Protein AF-A0A951UGU9-F1 (afdb_monomer_lite)

pLDDT: mean 91.95, std 6.91, range [58.06, 98.38]

InterPro domains:
  IPR036397 Ribonuclease H superfamily [G3DSA:3.30.420.10] (2-70)
  IPR038717 Tc1-like transposase, DDE domain [PF13358] (3-42)

Structure (mmCIF, N/CA/C/O backbone):
data_AF-A0A951UGU9-F1
#
_entry.id   AF-A0A951UGU9-F1
#
loop_
_atom_site.group_PDB
_atom_site.id
_atom_site.type_symbol
_atom_site.label_atom_id
_atom_site.label_alt_id
_atom_site.label_comp_id
_atom_site.label_asym_id
_atom_site.label_entity_id
_atom_site.label_seq_id
_atom_site.pdbx_PDB_ins_code
_atom_site.Cartn_x
_atom_site.Cartn_y
_atom_site.Cartn_z
_atom_site.occupancy
_atom_site.B_iso_or_equiv
_atom_site.auth_seq_id
_atom_site.auth_comp_id
_atom_site.auth_asym_id
_atom_site.auth_atom_id
_atom_site.pdbx_PDB_model_num
ATOM 1 N N . MET A 1 1 ? -23.585 -3.107 2.916 1.00 74.56 1 MET A N 1
ATOM 2 C CA . MET A 1 1 ? -22.129 -3.363 2.967 1.00 74.56 1 MET A CA 1
ATOM 3 C C . MET A 1 1 ? -21.940 -4.806 3.407 1.00 74.56 1 MET A C 1
ATOM 5 O O . MET A 1 1 ? -22.786 -5.258 4.165 1.00 74.56 1 MET A O 1
ATOM 9 N N . PRO A 1 2 ? -20.931 -5.531 2.908 1.00 89.06 2 PRO A N 1
ATOM 10 C CA . PRO A 1 2 ? -20.622 -6.881 3.378 1.00 89.06 2 PRO A CA 1
ATOM 11 C C . PRO A 1 2 ? -20.231 -6.887 4.863 1.00 89.06 2 PRO A C 1
ATOM 13 O O . PRO A 1 2 ? -19.519 -5.982 5.297 1.00 89.06 2 PRO A O 1
ATOM 16 N N . ASP A 1 3 ? -20.629 -7.918 5.611 1.00 87.38 3 ASP A N 1
ATOM 17 C CA . ASP A 1 3 ? -20.360 -8.030 7.059 1.00 87.38 3 ASP A CA 1
ATOM 18 C C . ASP A 1 3 ? -18.862 -8.165 7.394 1.00 87.38 3 ASP A C 1
ATOM 20 O O . ASP A 1 3 ? -18.441 -7.959 8.528 1.00 87.38 3 ASP A O 1
ATOM 24 N N . ASN A 1 4 ? -18.029 -8.479 6.398 1.00 88.25 4 ASN A N 1
ATOM 25 C CA . ASN A 1 4 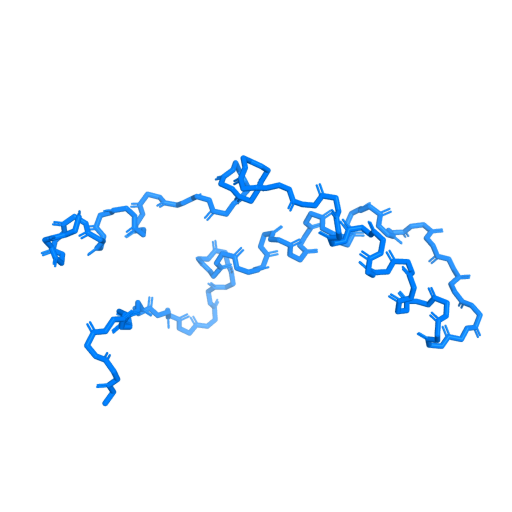? -16.579 -8.627 6.522 1.00 88.25 4 ASN A CA 1
ATOM 26 C C . ASN A 1 4 ? -15.788 -7.352 6.165 1.00 88.25 4 ASN A C 1
ATOM 28 O O . ASN A 1 4 ? -14.582 -7.433 5.923 1.00 88.25 4 ASN A O 1
ATOM 32 N N . ILE A 1 5 ? -16.445 -6.189 6.083 1.00 89.19 5 ILE A N 1
ATOM 33 C CA . ILE A 1 5 ? -15.799 -4.898 5.809 1.00 89.19 5 ILE A CA 1
ATOM 34 C C . ILE A 1 5 ? -16.038 -3.940 6.974 1.00 89.19 5 ILE A C 1
ATOM 36 O O . ILE A 1 5 ? -17.172 -3.590 7.286 1.00 89.19 5 ILE A O 1
ATOM 40 N N . ILE A 1 6 ? -14.946 -3.451 7.563 1.00 86.75 6 ILE A N 1
ATOM 41 C CA . ILE A 1 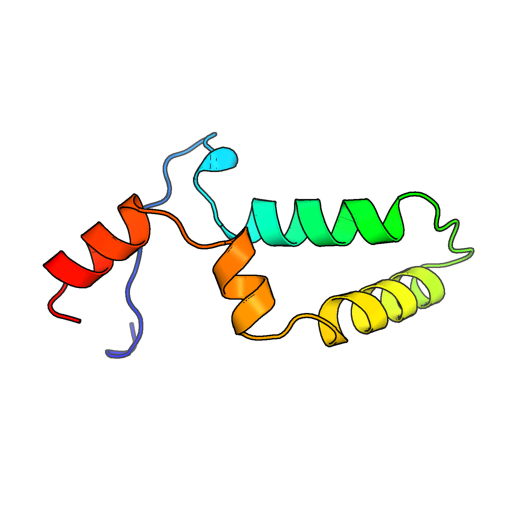6 ? -14.966 -2.422 8.606 1.00 86.75 6 ILE A CA 1
ATOM 42 C C . ILE A 1 6 ? -14.596 -1.084 7.972 1.00 86.75 6 ILE A C 1
ATOM 44 O O . ILE A 1 6 ? -13.579 -0.968 7.283 1.00 86.75 6 ILE A O 1
ATOM 48 N N . LEU A 1 7 ? -15.408 -0.060 8.223 1.00 88.19 7 LEU A N 1
ATOM 49 C CA . LEU A 1 7 ? -15.101 1.306 7.816 1.00 88.19 7 LEU A CA 1
ATOM 50 C C . LEU A 1 7 ? -14.314 2.004 8.925 1.00 88.19 7 LEU A C 1
ATOM 52 O O . LEU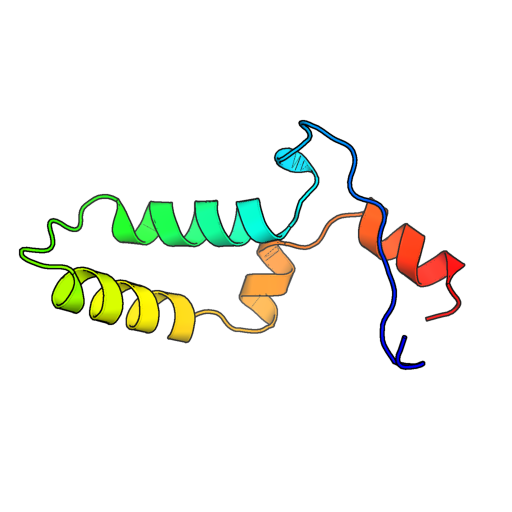 A 1 7 ? -14.778 2.108 10.057 1.00 88.19 7 LEU A O 1
ATOM 56 N N . LEU A 1 8 ? -13.130 2.508 8.583 1.00 87.44 8 LEU A N 1
ATOM 57 C CA . LEU A 1 8 ? -12.327 3.351 9.463 1.00 87.44 8 LEU A CA 1
ATOM 58 C C . LEU A 1 8 ? -12.488 4.808 9.039 1.00 87.44 8 LEU A C 1
ATOM 60 O O . LEU A 1 8 ? -12.316 5.140 7.865 1.00 87.44 8 LEU A O 1
ATOM 64 N N . PHE A 1 9 ? -12.799 5.681 9.996 1.00 87.62 9 PHE A N 1
ATOM 65 C CA . PHE A 1 9 ? -12.890 7.112 9.732 1.00 87.62 9 PHE A CA 1
ATOM 66 C C . PHE A 1 9 ? -11.528 7.666 9.296 1.00 87.62 9 PHE A C 1
ATOM 68 O O . PHE A 1 9 ? -10.507 7.430 9.945 1.00 87.62 9 PHE A O 1
ATOM 75 N N . GLN A 1 10 ? -11.524 8.425 8.200 1.00 88.25 10 GLN A N 1
ATOM 76 C CA . GLN A 1 10 ? -10.358 9.159 7.723 1.00 88.25 10 GLN A CA 1
ATOM 77 C C . GLN A 1 10 ? -10.669 10.658 7.755 1.00 88.25 10 GLN A C 1
ATOM 79 O O . GLN A 1 10 ? -11.556 11.105 7.025 1.00 88.25 10 GLN A O 1
ATOM 84 N N . PRO A 1 11 ? -9.973 11.445 8.590 1.00 90.62 11 PRO A N 1
ATOM 85 C CA . PRO A 1 11 ? -10.219 12.876 8.657 1.00 90.62 11 PRO A CA 1
ATOM 86 C C . PRO A 1 11 ? -9.757 13.584 7.372 1.00 90.62 11 PRO A C 1
ATOM 88 O O . PRO A 1 11 ? -8.758 13.186 6.760 1.00 90.62 11 PRO A O 1
ATOM 91 N N . PRO A 1 12 ? -10.450 14.664 6.967 1.00 93.81 12 PRO A N 1
ATOM 92 C CA . PRO A 1 12 ? -10.063 15.447 5.801 1.00 93.81 12 PRO A CA 1
ATOM 93 C C . PRO A 1 12 ? -8.669 16.066 5.988 1.00 93.81 12 PRO A C 1
ATOM 95 O O . PRO A 1 12 ? -8.232 16.342 7.107 1.00 93.81 12 PRO A O 1
ATOM 98 N N . HIS A 1 13 ? -7.960 16.270 4.874 1.00 90.62 13 HIS A N 1
ATOM 99 C CA . HIS A 1 13 ? -6.639 16.920 4.819 1.00 90.62 13 HIS A CA 1
ATOM 100 C C . HIS A 1 13 ? -5.569 16.328 5.757 1.00 90.62 13 HIS A C 1
ATOM 102 O O . HIS A 1 13 ? -4.623 17.018 6.128 1.00 90.62 13 HIS A O 1
ATOM 108 N N . SER A 1 14 ? -5.692 15.048 6.122 1.00 92.25 14 SER A N 1
ATOM 109 C CA . SER A 1 14 ? -4.803 14.386 7.085 1.00 92.25 14 SER A CA 1
ATOM 110 C C . SER A 1 14 ? -4.067 13.181 6.477 1.00 92.25 14 SER A C 1
ATOM 112 O O . SER A 1 14 ? -4.253 12.046 6.928 1.00 92.25 14 SER A O 1
ATOM 114 N N . PRO A 1 15 ? -3.222 13.384 5.446 1.00 90.56 15 PRO A N 1
ATOM 115 C CA . PRO A 1 15 ? -2.529 12.293 4.754 1.00 90.56 15 PRO A CA 1
ATOM 116 C C . PRO A 1 15 ? -1.636 11.458 5.683 1.00 90.56 15 PRO A C 1
ATOM 118 O O . PRO A 1 15 ? -1.508 10.257 5.487 1.00 90.56 15 PRO A O 1
ATOM 121 N N . GLN A 1 16 ? -1.083 12.055 6.742 1.00 88.19 16 GLN A N 1
ATOM 122 C CA . GLN A 1 16 ? -0.266 11.384 7.759 1.00 88.19 16 GLN A CA 1
ATOM 123 C C . GLN A 1 16 ? -1.003 10.270 8.516 1.00 88.19 16 GLN A C 1
ATOM 125 O O . GLN A 1 16 ? -0.365 9.382 9.095 1.00 88.19 16 GLN A O 1
ATOM 130 N N . LEU A 1 17 ? -2.337 10.339 8.539 1.00 88.94 17 LEU A N 1
ATOM 131 C CA . LEU A 1 17 ? -3.181 9.327 9.153 1.00 88.94 17 LEU A CA 1
ATOM 132 C C . LEU A 1 17 ? -3.526 8.221 8.154 1.00 88.94 17 LEU A C 1
ATOM 134 O O . LEU A 1 17 ? -3.615 7.077 8.567 1.00 88.94 17 LEU A O 1
ATOM 138 N N . ASN A 1 18 ? -3.627 8.502 6.853 1.00 91.50 18 ASN A N 1
ATOM 139 C CA . ASN A 1 18 ? -4.003 7.501 5.857 1.00 91.50 18 ASN A CA 1
ATOM 140 C C . ASN A 1 18 ? -2.850 6.506 5.562 1.00 91.50 18 ASN A C 1
ATOM 142 O O . ASN A 1 18 ? -1.865 6.885 4.928 1.00 91.50 18 ASN A O 1
ATOM 146 N N . PRO A 1 19 ? -2.946 5.212 5.937 1.00 92.19 19 PRO A N 1
ATOM 147 C CA . PRO A 1 19 ? -1.815 4.277 5.852 1.00 92.19 19 PRO A CA 1
ATOM 148 C C . PRO A 1 19 ? -1.284 4.035 4.439 1.00 92.19 19 PRO A C 1
ATOM 150 O O . PRO A 1 19 ? -0.102 3.722 4.271 1.00 92.19 19 PRO A O 1
ATOM 153 N N . ILE A 1 20 ? -2.136 4.185 3.419 1.00 93.44 20 ILE A N 1
ATOM 154 C CA . ILE A 1 20 ? -1.725 4.027 2.019 1.00 93.44 20 ILE A CA 1
ATOM 155 C C . ILE A 1 20 ? -0.664 5.060 1.622 1.00 93.44 20 ILE A C 1
ATOM 157 O O . ILE A 1 20 ? 0.218 4.747 0.824 1.00 93.44 20 ILE A O 1
ATOM 161 N N . GLU A 1 21 ? -0.667 6.249 2.232 1.00 94.94 21 GLU A N 1
ATOM 162 C CA . GLU A 1 21 ? 0.329 7.287 1.957 1.00 94.94 21 GLU A CA 1
ATOM 163 C C . GLU A 1 21 ? 1.736 6.853 2.379 1.00 94.94 21 GLU A C 1
ATOM 165 O O . GLU A 1 21 ? 2.718 7.191 1.717 1.00 94.94 21 GLU A O 1
ATOM 170 N N . GLN A 1 22 ? 1.862 6.014 3.409 1.00 94.19 22 GLN A N 1
ATOM 171 C CA . GLN A 1 22 ? 3.159 5.479 3.831 1.00 94.19 22 GLN A CA 1
ATOM 172 C C . GLN A 1 22 ? 3.663 4.401 2.887 1.00 94.19 22 GLN A C 1
ATOM 174 O O . GLN A 1 22 ? 4.858 4.352 2.590 1.00 94.19 22 GLN A O 1
ATOM 179 N N . VAL A 1 23 ? 2.757 3.561 2.386 1.00 95.88 23 VAL A N 1
ATOM 180 C CA . VAL A 1 23 ? 3.083 2.585 1.343 1.00 95.88 23 VAL A CA 1
ATOM 181 C C . VAL A 1 23 ? 3.543 3.321 0.083 1.00 95.88 23 VAL A C 1
ATOM 183 O O . VAL A 1 23 ? 4.566 2.962 -0.511 1.00 95.88 23 VAL A O 1
ATOM 186 N N . TRP A 1 24 ? 2.871 4.417 -0.278 1.00 95.62 24 TRP A N 1
ATOM 187 C CA . TRP A 1 24 ? 3.284 5.267 -1.389 1.00 95.62 24 TRP A CA 1
ATOM 188 C C . TRP A 1 24 ? 4.614 5.962 -1.151 1.00 95.62 24 TRP A C 1
ATOM 190 O O . TRP A 1 24 ? 5.452 5.985 -2.051 1.00 95.62 24 TRP A O 1
ATOM 200 N N . GLN A 1 25 ? 4.849 6.513 0.035 1.00 95.69 25 GLN A N 1
ATOM 201 C CA . GLN A 1 25 ? 6.123 7.128 0.393 1.00 95.69 25 GLN A CA 1
ATOM 202 C C . GLN A 1 25 ? 7.273 6.115 0.291 1.00 95.69 25 GLN A C 1
ATOM 204 O O . GLN A 1 25 ? 8.307 6.414 -0.311 1.00 95.69 25 GLN A O 1
ATOM 209 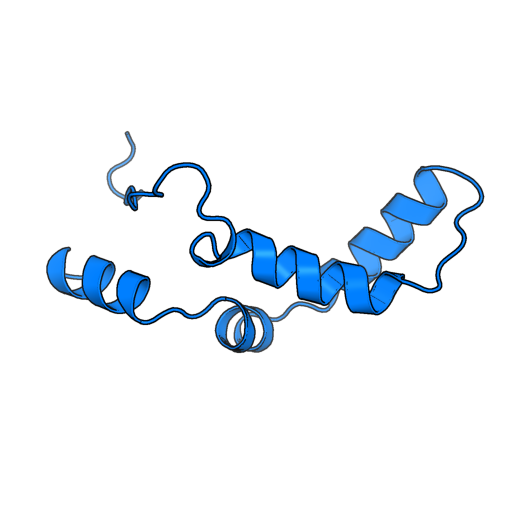N N . TYR A 1 26 ? 7.078 4.907 0.824 1.00 96.12 26 TYR A N 1
ATOM 210 C CA . TYR A 1 26 ? 8.044 3.812 0.758 1.00 96.12 26 TYR A CA 1
ATOM 211 C C . TYR A 1 26 ? 8.367 3.421 -0.690 1.00 96.12 26 TYR A C 1
ATOM 213 O O . TYR A 1 26 ? 9.538 3.325 -1.064 1.00 96.12 26 TYR A O 1
ATOM 221 N N . THR A 1 27 ? 7.333 3.265 -1.518 1.00 96.56 27 THR A N 1
ATOM 222 C CA . THR A 1 27 ? 7.459 2.884 -2.932 1.00 96.56 27 THR A CA 1
ATOM 223 C C . THR A 1 27 ? 8.126 3.991 -3.752 1.00 96.56 27 THR A C 1
ATOM 225 O O . THR A 1 27 ? 9.114 3.745 -4.443 1.00 96.56 27 THR A O 1
ATOM 228 N N . LYS A 1 28 ? 7.677 5.245 -3.609 1.00 95.62 28 LYS A N 1
ATOM 229 C CA . LYS A 1 28 ? 8.268 6.408 -4.292 1.00 95.62 28 LYS A CA 1
ATOM 230 C C . LYS A 1 28 ? 9.742 6.587 -3.940 1.00 95.62 28 LYS A C 1
ATOM 232 O O . LYS A 1 28 ? 10.538 6.888 -4.822 1.00 95.62 28 LYS A O 1
ATOM 237 N N . ARG A 1 29 ? 10.144 6.345 -2.685 1.00 96.94 29 ARG A N 1
ATOM 238 C CA . ARG A 1 29 ? 11.558 6.439 -2.278 1.00 96.94 29 ARG A CA 1
ATOM 239 C C . ARG A 1 29 ? 12.453 5.446 -3.025 1.00 96.94 29 ARG A C 1
ATOM 241 O O . ARG A 1 29 ? 13.609 5.768 -3.279 1.00 96.94 29 ARG A O 1
ATOM 248 N N . ARG A 1 30 ? 11.929 4.272 -3.381 1.00 96.00 30 ARG A N 1
ATOM 249 C CA . ARG A 1 30 ? 12.648 3.223 -4.127 1.00 96.00 30 ARG A CA 1
ATOM 250 C C . ARG A 1 30 ? 12.709 3.501 -5.626 1.00 96.00 30 ARG A C 1
ATOM 252 O O . ARG A 1 30 ? 13.698 3.171 -6.264 1.00 96.00 30 ARG A O 1
ATOM 259 N N . LEU A 1 31 ? 11.690 4.170 -6.157 1.00 96.62 31 LEU A N 1
ATOM 260 C CA . LEU A 1 31 ? 11.600 4.542 -7.570 1.00 96.62 31 LEU A CA 1
ATOM 261 C C . LEU A 1 31 ? 12.167 5.937 -7.879 1.00 96.62 31 LEU A C 1
ATOM 263 O O . LEU A 1 31 ? 12.209 6.328 -9.038 1.00 96.62 31 LEU A O 1
ATOM 267 N N . ARG A 1 32 ? 12.618 6.699 -6.872 1.00 96.44 32 ARG A N 1
ATOM 268 C CA . ARG A 1 32 ? 12.949 8.136 -6.990 1.00 96.44 32 ARG A CA 1
ATOM 269 C C . ARG A 1 32 ? 14.005 8.504 -8.037 1.00 96.44 32 ARG A C 1
ATOM 271 O O . ARG A 1 32 ? 14.099 9.669 -8.398 1.00 96.44 32 ARG A O 1
ATOM 278 N N . TRP A 1 33 ? 14.827 7.544 -8.449 1.00 96.44 33 TRP A N 1
ATOM 279 C CA . TRP A 1 33 ? 15.901 7.739 -9.425 1.00 96.44 33 TRP A CA 1
ATOM 280 C C . TRP A 1 33 ? 15.623 7.054 -10.765 1.00 96.44 33 TRP A C 1
ATOM 282 O O . TRP A 1 33 ? 16.471 7.068 -11.652 1.00 96.44 33 TRP A O 1
ATOM 292 N N . LEU A 1 34 ? 14.449 6.440 -10.914 1.00 96.06 34 LEU A N 1
ATOM 293 C CA . LEU A 1 34 ? 14.028 5.840 -12.167 1.00 96.06 34 LEU A CA 1
ATOM 294 C C . LEU A 1 34 ? 13.618 6.942 -13.150 1.00 96.06 34 LEU A C 1
ATOM 296 O O . LEU A 1 34 ? 12.813 7.808 -12.810 1.00 96.06 34 LEU A O 1
ATOM 300 N N . LEU A 1 35 ? 14.120 6.860 -14.381 1.00 96.75 35 LEU A N 1
ATOM 301 C CA . LEU A 1 35 ? 13.699 7.707 -15.495 1.00 96.75 35 LEU A CA 1
ATOM 302 C C . LEU A 1 35 ? 13.068 6.827 -16.592 1.00 96.75 35 LEU A C 1
ATOM 304 O O . LEU A 1 35 ? 13.760 6.436 -17.535 1.00 96.75 35 LEU A O 1
ATOM 308 N N . PRO A 1 36 ? 11.790 6.433 -16.443 1.00 96.38 36 PRO A N 1
ATOM 309 C CA . PRO A 1 36 ? 11.111 5.582 -17.416 1.00 96.38 36 PRO A CA 1
ATOM 310 C C . PRO A 1 36 ? 10.893 6.343 -18.730 1.00 96.38 36 PRO A C 1
ATOM 312 O O . PRO A 1 36 ? 10.596 7.539 -18.713 1.00 96.38 36 PRO A O 1
ATOM 315 N N . LYS A 1 37 ? 11.026 5.664 -19.876 1.00 97.50 37 LYS A N 1
ATOM 316 C CA . LYS A 1 37 ? 10.878 6.304 -21.198 1.00 97.50 37 LYS A CA 1
ATOM 317 C C . LYS A 1 37 ? 9.418 6.398 -21.632 1.00 97.50 37 LYS A C 1
ATOM 319 O O . LYS A 1 37 ? 9.071 7.229 -22.465 1.00 97.50 37 LYS A O 1
ATOM 324 N N . ASN A 1 38 ? 8.575 5.530 -21.086 1.00 98.12 38 ASN A N 1
ATOM 325 C CA . ASN A 1 38 ? 7.147 5.462 -21.356 1.00 98.12 38 ASN A CA 1
ATOM 326 C C . ASN A 1 38 ? 6.390 4.963 -20.107 1.00 98.12 38 ASN A C 1
ATOM 328 O O . ASN A 1 38 ? 6.981 4.652 -19.069 1.00 98.12 38 ASN A O 1
ATOM 332 N N . LEU A 1 39 ? 5.060 4.899 -20.199 1.00 98.19 39 LEU A N 1
ATOM 333 C CA . LEU A 1 39 ? 4.215 4.447 -19.090 1.00 98.19 39 LEU A CA 1
ATOM 334 C C . LEU A 1 39 ? 4.353 2.951 -18.788 1.00 98.19 39 LEU A C 1
ATOM 336 O O . LEU A 1 39 ? 4.130 2.550 -17.645 1.00 98.19 39 LEU A O 1
ATOM 340 N N . ASP A 1 40 ? 4.718 2.133 -19.772 1.00 98.38 40 ASP A N 1
ATOM 341 C CA . ASP A 1 40 ? 4.882 0.692 -19.583 1.00 98.38 40 ASP A CA 1
ATOM 342 C C . ASP A 1 40 ? 6.132 0.391 -18.751 1.00 98.38 40 ASP A C 1
ATOM 344 O O . ASP A 1 40 ? 6.053 -0.400 -17.811 1.00 98.38 40 ASP A O 1
ATOM 348 N N . ASP A 1 41 ? 7.233 1.109 -18.991 1.00 98.00 41 ASP A N 1
ATOM 349 C CA . ASP A 1 41 ? 8.452 1.056 -18.176 1.00 98.00 41 ASP A CA 1
ATOM 350 C C . ASP A 1 41 ? 8.153 1.421 -16.713 1.00 98.00 41 ASP A C 1
ATOM 352 O O . ASP A 1 41 ? 8.572 0.728 -15.781 1.00 98.00 41 ASP A O 1
ATOM 356 N N . LEU A 1 42 ? 7.389 2.502 -16.501 1.00 97.19 42 LEU A N 1
ATOM 357 C CA . LEU A 1 42 ? 6.980 2.930 -15.163 1.00 97.19 42 LEU A CA 1
ATOM 358 C C . LEU A 1 42 ? 6.106 1.867 -14.490 1.00 97.19 42 LEU A C 1
ATOM 360 O O . LEU A 1 42 ? 6.318 1.548 -13.319 1.00 97.19 42 LEU A O 1
ATOM 364 N N . ARG A 1 43 ? 5.133 1.308 -15.217 1.00 98.19 43 ARG A N 1
ATOM 365 C CA . ARG A 1 43 ? 4.222 0.284 -14.696 1.00 98.19 43 ARG A CA 1
ATOM 366 C C . ARG A 1 43 ? 4.978 -0.989 -14.323 1.00 98.19 43 ARG A C 1
ATOM 368 O O . ARG A 1 43 ? 4.741 -1.532 -13.246 1.00 98.19 43 ARG A O 1
ATOM 375 N N . ALA A 1 44 ? 5.911 -1.428 -15.165 1.00 98.12 44 ALA A N 1
ATOM 376 C CA . ALA A 1 44 ? 6.749 -2.592 -14.905 1.00 98.12 44 ALA A CA 1
ATOM 377 C C . ALA A 1 44 ? 7.603 -2.399 -13.642 1.00 98.12 44 ALA A C 1
ATOM 379 O O . ALA A 1 44 ? 7.605 -3.260 -12.761 1.00 98.12 44 ALA A O 1
ATOM 380 N N . ALA A 1 45 ? 8.266 -1.246 -13.505 1.00 97.88 45 ALA A N 1
ATOM 381 C CA . ALA A 1 45 ? 9.055 -0.934 -12.316 1.00 97.88 45 ALA A CA 1
ATOM 382 C C . ALA A 1 45 ? 8.189 -0.833 -11.050 1.00 97.88 45 ALA A C 1
ATOM 384 O O . ALA A 1 45 ? 8.573 -1.329 -9.989 1.00 97.88 45 ALA A O 1
ATOM 385 N N . LEU A 1 46 ? 6.999 -0.239 -11.163 1.00 97.38 46 LEU A N 1
ATOM 386 C CA . LEU A 1 46 ? 6.053 -0.146 -10.060 1.00 97.38 46 LEU A CA 1
ATOM 387 C C . LEU A 1 46 ? 5.581 -1.532 -9.605 1.00 97.38 46 LEU A C 1
ATOM 389 O O . LEU A 1 46 ? 5.609 -1.813 -8.408 1.00 97.38 46 LEU A O 1
ATOM 393 N N . TYR A 1 47 ? 5.192 -2.411 -10.533 1.00 97.94 47 TYR A N 1
ATOM 394 C CA . TYR A 1 47 ? 4.803 -3.782 -10.199 1.00 97.94 47 TYR A CA 1
ATOM 395 C C . TYR A 1 47 ? 5.950 -4.574 -9.581 1.00 97.94 47 TYR A C 1
ATOM 397 O O . TYR A 1 47 ? 5.728 -5.295 -8.610 1.00 97.94 47 TYR A O 1
ATOM 405 N N . ALA A 1 48 ? 7.174 -4.403 -10.082 1.00 97.69 48 ALA A N 1
ATOM 406 C CA . ALA A 1 48 ? 8.346 -5.045 -9.505 1.00 97.69 48 ALA A CA 1
ATOM 407 C C . ALA A 1 48 ? 8.607 -4.591 -8.057 1.00 97.69 48 ALA A C 1
ATOM 409 O O . ALA A 1 48 ? 8.936 -5.423 -7.215 1.00 97.69 48 ALA A O 1
ATOM 410 N N . GLU A 1 49 ? 8.451 -3.302 -7.734 1.00 96.88 49 GLU A N 1
ATOM 411 C CA . GLU A 1 49 ? 8.620 -2.819 -6.355 1.00 96.88 49 GLU A CA 1
ATOM 412 C C . GLU A 1 49 ? 7.452 -3.204 -5.440 1.00 96.88 49 GLU A C 1
ATOM 414 O O . GLU A 1 49 ? 7.690 -3.642 -4.314 1.00 96.88 49 GLU A O 1
ATOM 419 N N . ILE A 1 50 ? 6.204 -3.102 -5.909 1.00 96.12 50 ILE A N 1
ATOM 420 C CA . ILE A 1 50 ? 5.027 -3.521 -5.132 1.00 96.12 50 ILE A CA 1
ATOM 421 C C . ILE A 1 50 ? 5.072 -5.030 -4.861 1.00 96.12 50 ILE A C 1
ATOM 423 O O . ILE A 1 50 ? 4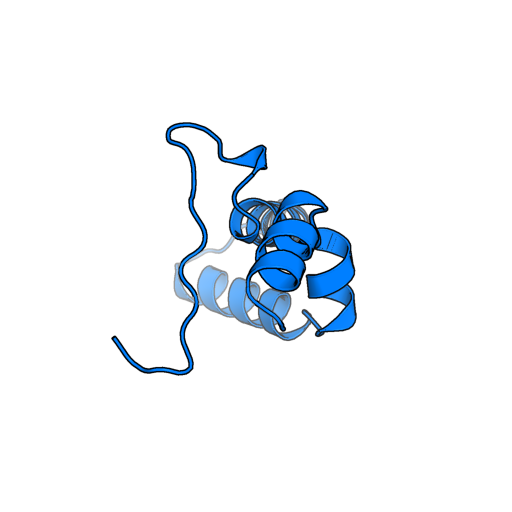.782 -5.456 -3.746 1.00 96.12 50 ILE A O 1
ATOM 427 N N . GLY A 1 51 ? 5.506 -5.838 -5.831 1.00 97.25 51 GLY A N 1
ATOM 428 C CA . GLY A 1 51 ? 5.641 -7.290 -5.685 1.00 97.25 51 GLY A CA 1
ATOM 429 C C . GLY A 1 51 ? 6.640 -7.726 -4.605 1.00 97.25 51 GLY A C 1
ATOM 430 O O . GLY A 1 51 ? 6.578 -8.859 -4.137 1.00 97.25 51 GLY A O 1
ATOM 431 N N . LYS A 1 52 ? 7.530 -6.829 -4.157 1.00 96.94 52 LYS A N 1
ATOM 432 C CA . LYS A 1 52 ? 8.468 -7.076 -3.046 1.00 96.94 52 LYS A CA 1
ATOM 433 C C . LYS A 1 52 ? 7.851 -6.799 -1.669 1.00 96.94 52 LYS A C 1
ATOM 435 O O . LYS A 1 52 ? 8.481 -7.102 -0.655 1.00 96.94 52 LYS A O 1
ATOM 440 N N . LEU A 1 53 ? 6.661 -6.198 -1.598 1.00 96.62 53 LEU A N 1
ATOM 441 C CA . LEU A 1 53 ? 6.010 -5.849 -0.338 1.00 96.62 53 LEU A CA 1
ATOM 442 C C . LEU A 1 53 ? 5.399 -7.093 0.312 1.00 96.62 53 LEU A C 1
ATOM 444 O O . LEU A 1 53 ? 4.343 -7.583 -0.079 1.00 96.62 53 LEU A O 1
ATOM 448 N N . THR A 1 54 ? 6.055 -7.593 1.354 1.00 97.19 54 THR A N 1
ATOM 449 C CA . THR A 1 54 ? 5.519 -8.667 2.195 1.00 97.19 54 THR A CA 1
ATOM 450 C C . THR A 1 54 ? 4.547 -8.115 3.238 1.00 97.19 54 THR A C 1
ATOM 452 O O . THR A 1 54 ? 4.572 -6.929 3.576 1.00 97.19 54 THR A O 1
ATOM 455 N N . LYS A 1 55 ? 3.741 -8.996 3.848 1.00 95.88 55 LYS A N 1
ATOM 456 C CA . LYS A 1 55 ? 2.884 -8.632 4.992 1.00 95.88 55 LYS A CA 1
ATOM 457 C C . LYS A 1 55 ? 3.677 -7.968 6.125 1.00 95.88 55 LYS A C 1
ATOM 459 O O . LYS A 1 55 ? 3.199 -7.004 6.709 1.00 95.88 55 LYS A O 1
ATOM 464 N N . SER A 1 56 ? 4.893 -8.445 6.408 1.00 96.44 56 SER A N 1
ATOM 465 C CA . SER A 1 56 ? 5.752 -7.874 7.453 1.00 96.44 56 SER A CA 1
ATOM 466 C C . SER A 1 56 ? 6.262 -6.474 7.102 1.00 96.44 56 SER A C 1
ATOM 468 O O . SER A 1 56 ? 6.291 -5.610 7.976 1.00 96.44 56 SER A O 1
ATOM 470 N N . ILE A 1 57 ? 6.606 -6.219 5.834 1.00 96.44 57 ILE A N 1
ATOM 471 C CA . ILE A 1 57 ? 6.996 -4.881 5.364 1.00 96.44 57 ILE A CA 1
ATOM 472 C C . ILE A 1 57 ? 5.801 -3.929 5.426 1.00 96.44 57 ILE A C 1
ATOM 474 O O . ILE A 1 57 ? 5.930 -2.828 5.950 1.00 96.44 57 ILE A O 1
ATOM 478 N N . ILE A 1 58 ? 4.633 -4.349 4.935 1.00 95.81 58 ILE A N 1
ATOM 479 C CA . ILE A 1 58 ? 3.419 -3.524 4.982 1.00 95.81 58 ILE A CA 1
ATOM 480 C C . ILE A 1 58 ? 3.071 -3.193 6.436 1.00 95.81 58 ILE A C 1
ATOM 482 O O . ILE A 1 58 ? 2.845 -2.029 6.760 1.00 95.81 58 ILE A O 1
ATOM 486 N N . ALA A 1 59 ? 3.100 -4.184 7.329 1.00 93.19 59 ALA A N 1
ATOM 487 C CA . ALA A 1 59 ? 2.848 -3.966 8.747 1.00 93.19 59 ALA A CA 1
ATOM 488 C C . ALA A 1 59 ? 3.857 -2.990 9.372 1.00 93.19 59 ALA A C 1
ATOM 490 O O . ALA A 1 59 ? 3.453 -2.126 10.142 1.00 93.19 59 ALA A O 1
ATOM 491 N N . SER A 1 60 ? 5.148 -3.063 9.035 1.00 94.81 60 SER A N 1
ATOM 492 C CA . SER A 1 60 ? 6.147 -2.169 9.635 1.00 94.81 60 SER A CA 1
ATOM 493 C C . SER A 1 60 ? 6.011 -0.706 9.197 1.00 94.81 60 SER A C 1
ATOM 495 O O . SER A 1 60 ? 6.331 0.183 9.982 1.00 94.81 60 SER A O 1
ATOM 497 N N . ILE A 1 61 ? 5.502 -0.434 7.988 1.00 94.44 61 ILE A N 1
ATOM 498 C CA . ILE A 1 61 ? 5.372 0.939 7.460 1.00 94.44 61 ILE A CA 1
ATOM 499 C C . ILE A 1 61 ? 3.973 1.547 7.655 1.00 94.44 61 ILE A C 1
ATOM 501 O O . ILE A 1 61 ? 3.846 2.759 7.862 1.00 94.44 61 ILE A O 1
ATOM 505 N N . ALA A 1 62 ? 2.925 0.722 7.608 1.00 92.56 62 ALA A N 1
ATOM 506 C CA . ALA A 1 62 ? 1.530 1.162 7.615 1.00 92.56 62 ALA A CA 1
ATOM 507 C C . ALA A 1 62 ? 0.840 1.006 8.982 1.00 92.56 62 ALA A C 1
ATOM 509 O O . ALA A 1 62 ? -0.240 1.561 9.181 1.00 92.56 62 ALA A O 1
ATOM 510 N N . ARG A 1 63 ? 1.443 0.294 9.949 1.00 89.12 63 ARG A N 1
ATOM 511 C CA . ARG A 1 63 ? 0.879 0.162 11.303 1.00 89.12 63 ARG A CA 1
ATOM 512 C C . ARG A 1 63 ? 0.742 1.533 11.965 1.00 89.12 63 ARG A C 1
ATOM 514 O O . ARG A 1 63 ? 1.651 2.367 11.924 1.00 89.12 63 ARG A O 1
ATOM 521 N N . ARG A 1 64 ? -0.411 1.755 12.590 1.00 88.38 64 ARG A N 1
ATOM 522 C CA . ARG A 1 64 ? -0.748 2.966 13.339 1.00 88.38 64 ARG A CA 1
ATOM 523 C C . ARG A 1 64 ? -1.517 2.587 14.587 1.00 88.38 64 ARG A C 1
ATOM 525 O O . ARG A 1 64 ? -2.378 1.717 14.530 1.00 88.38 64 ARG A O 1
ATOM 532 N N . GLN A 1 65 ? -1.219 3.268 15.685 1.00 87.38 65 GLN A N 1
ATOM 533 C CA . GLN A 1 65 ? -1.850 2.998 16.970 1.00 87.38 65 GLN A CA 1
ATOM 534 C C . GLN A 1 65 ? -3.373 3.204 16.915 1.00 87.38 65 GLN A C 1
ATOM 536 O O . GLN A 1 65 ? -4.115 2.310 17.300 1.00 87.38 65 GLN A O 1
ATOM 541 N N . TYR A 1 66 ? -3.834 4.294 16.291 1.00 86.69 66 TYR A N 1
ATOM 542 C CA . TYR A 1 66 ? -5.266 4.596 16.173 1.00 86.69 66 TYR A CA 1
ATOM 543 C C . TYR A 1 66 ? -6.063 3.521 15.404 1.00 86.69 66 TYR A C 1
ATOM 545 O O . TYR A 1 66 ? -7.242 3.315 15.668 1.00 86.69 66 TYR A O 1
ATOM 553 N N . ILE A 1 67 ? -5.432 2.818 14.452 1.00 88.38 67 ILE A N 1
ATOM 554 C CA . ILE A 1 67 ? -6.079 1.723 13.710 1.00 88.38 67 ILE A CA 1
ATOM 555 C C . ILE A 1 67 ? -6.250 0.513 14.616 1.00 88.38 67 ILE A C 1
ATOM 557 O O . ILE A 1 67 ? -7.301 -0.115 14.605 1.00 88.38 67 ILE A O 1
ATOM 561 N N . LEU A 1 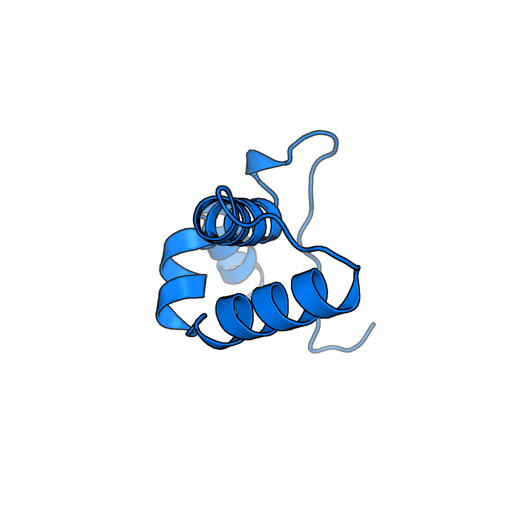68 ? -5.224 0.193 15.405 1.00 87.69 68 LEU A N 1
ATOM 562 C CA . LEU A 1 68 ? -5.278 -0.924 16.346 1.00 87.69 68 LEU A CA 1
ATOM 563 C C . LEU A 1 68 ? -6.320 -0.673 17.438 1.00 87.69 68 LEU A C 1
ATOM 565 O O . LEU A 1 68 ? -7.056 -1.584 17.797 1.00 87.69 68 LEU A O 1
ATOM 569 N N . GLU A 1 69 ? -6.423 0.566 17.914 1.00 87.94 69 GLU A N 1
ATOM 570 C CA . GLU A 1 69 ? -7.449 0.979 18.875 1.00 87.94 69 GLU A CA 1
ATOM 571 C C . GLU A 1 69 ? -8.854 0.875 18.277 1.00 87.94 69 GLU A C 1
ATOM 573 O O . GLU A 1 69 ? -9.737 0.281 18.892 1.00 87.94 69 GLU A O 1
ATOM 578 N N . ALA A 1 70 ? -9.054 1.369 17.051 1.00 85.88 70 ALA A N 1
ATOM 579 C CA . ALA A 1 70 ? -10.339 1.265 16.364 1.00 85.88 70 ALA A CA 1
ATOM 580 C C . ALA A 1 70 ? -10.773 -0.196 16.144 1.00 85.88 70 ALA A C 1
ATOM 582 O O . ALA A 1 70 ? -11.950 -0.514 16.305 1.00 85.88 70 ALA A O 1
ATOM 583 N N . LEU A 1 71 ? -9.833 -1.090 15.819 1.00 85.56 71 LEU A N 1
ATOM 584 C CA . LEU A 1 71 ? -10.111 -2.520 15.656 1.00 85.56 71 LEU A CA 1
ATOM 585 C C . LEU A 1 71 ? -10.421 -3.204 16.996 1.00 85.56 71 LEU A C 1
ATOM 587 O O . LEU A 1 71 ? -11.368 -3.981 17.066 1.00 85.56 71 LEU A O 1
ATOM 591 N N . SER A 1 72 ? -9.702 -2.851 18.068 1.00 85.25 72 SER A N 1
ATOM 592 C CA . SER A 1 72 ? -9.952 -3.393 19.410 1.00 85.25 72 SER A CA 1
ATOM 593 C C . SER A 1 72 ? -11.341 -3.021 19.938 1.00 85.25 72 SER A C 1
ATOM 595 O O . SER A 1 72 ? -12.007 -3.859 20.542 1.00 85.25 72 SER A O 1
ATOM 597 N N . VAL A 1 73 ? -11.810 -1.792 19.685 1.00 79.94 73 VAL A N 1
ATOM 598 C CA . VAL A 1 73 ? -13.167 -1.354 20.064 1.00 79.94 73 VAL A CA 1
ATOM 599 C C . VAL A 1 73 ? -14.238 -2.053 19.222 1.00 79.94 73 VAL A C 1
ATOM 601 O O . VAL A 1 73 ? -15.309 -2.377 19.729 1.00 79.94 73 VAL A O 1
ATOM 604 N N . ALA A 1 74 ? -13.944 -2.345 17.954 1.00 77.56 74 ALA A N 1
ATOM 605 C CA . ALA A 1 74 ? -14.841 -3.081 17.069 1.00 77.56 74 ALA A CA 1
ATOM 606 C C . ALA A 1 74 ? -14.960 -4.586 17.411 1.00 77.56 74 ALA A C 1
ATOM 608 O O . ALA A 1 74 ? -15.680 -5.297 16.714 1.00 77.56 74 ALA A O 1
ATOM 609 N N . SER A 1 75 ? -14.327 -5.055 18.499 1.00 69.88 75 SER A N 1
ATOM 610 C CA . SER A 1 75 ? -14.323 -6.454 18.967 1.00 69.88 75 SER A CA 1
ATOM 611 C C . SER A 1 75 ? -13.651 -7.447 18.004 1.00 69.88 75 SER A C 1
ATOM 613 O O . SER A 1 75 ? -14.115 -8.580 17.867 1.00 69.88 75 SER A O 1
ATOM 615 N N . PHE A 1 76 ? -12.555 -7.024 17.361 1.00 58.06 76 PHE A N 1
ATOM 616 C CA . PHE A 1 76 ? -11.687 -7.860 16.518 1.00 58.06 76 PHE A CA 1
ATOM 617 C C . PHE A 1 76 ? -10.298 -8.072 17.128 1.00 58.06 76 PHE A C 1
ATOM 619 O O . PHE A 1 76 ? -9.795 -7.152 17.816 1.00 58.06 76 PHE A O 1
#

Organism: NCBI:txid287848

Foldseek 3Di:
DDPPDDDDDDDPPCLVLVLVSQVVVVLCVVCVPPDAPDVVSVVVSSCVSVVPDDPVNSCVRRDDPVVVVVVVVVVD

Sequence (76 aa):
MPDNIILLFQPPHSPQLNPIEQVWQYTKRRLRWLLPKNLDDLRAALYAEIGKLTKSIIASIARRQYILEALSVASF

Radius of gyration: 15.78 Å; chains: 1; bounding box: 38×26×41 Å

Secondary structure (DSSP, 8-state):
--TT-PPPP--TT-TTT-HHHHHHHHHHHHHTT---SSHHHHHHHHHHHHTT--HHHHHHHH--HHHHHHHHHTT-